Protein AF-A0A5K1C7V7-F1 (afdb_monomer_lite)

Structure (mmCIF, N/CA/C/O backbone):
data_AF-A0A5K1C7V7-F1
#
_entry.id   AF-A0A5K1C7V7-F1
#
loop_
_atom_site.group_PDB
_atom_site.id
_atom_site.type_symbol
_atom_site.label_atom_id
_atom_site.label_alt_id
_atom_site.label_comp_id
_atom_site.label_asym_id
_atom_site.label_entity_id
_atom_site.label_seq_id
_atom_site.pdbx_PDB_ins_code
_atom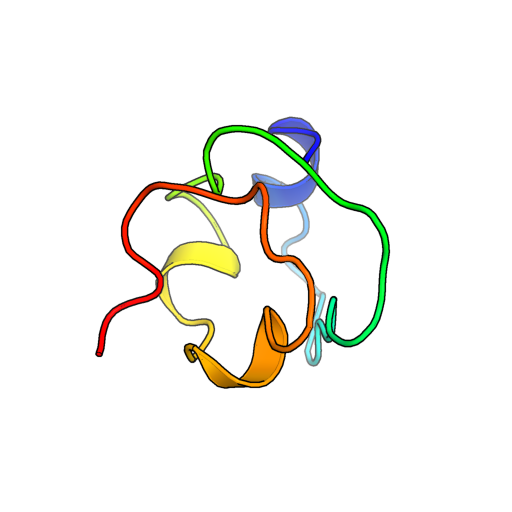_site.Cartn_x
_atom_site.Cartn_y
_atom_site.Cartn_z
_atom_site.occupancy
_atom_site.B_iso_or_equiv
_atom_site.auth_seq_id
_atom_site.auth_comp_id
_atom_site.auth_asym_id
_atom_site.auth_atom_id
_atom_site.pdbx_PDB_model_num
ATOM 1 N N . ILE A 1 1 ? -0.956 6.203 -1.358 1.00 93.25 1 ILE A N 1
ATOM 2 C CA . ILE A 1 1 ? -2.364 5.937 -0.927 1.00 93.25 1 ILE A CA 1
ATOM 3 C C . ILE A 1 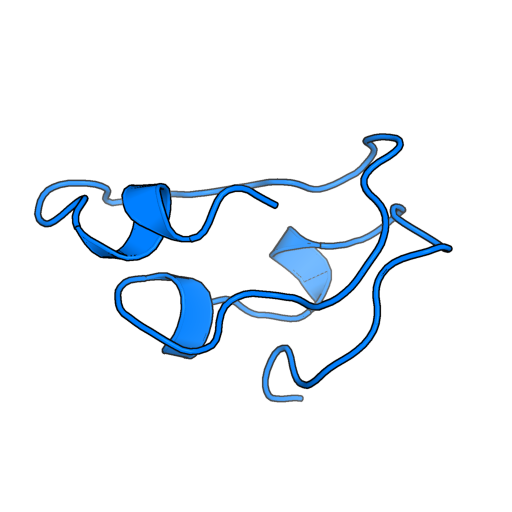1 ? -2.643 6.692 0.381 1.00 93.25 1 ILE A C 1
ATOM 5 O O . ILE A 1 1 ? -1.752 6.705 1.225 1.00 93.25 1 ILE A O 1
ATOM 9 N N . PRO A 1 2 ? -3.804 7.349 0.589 1.00 94.25 2 PRO A N 1
ATOM 10 C CA . PRO A 1 2 ? -4.052 8.105 1.822 1.00 94.25 2 PRO A CA 1
ATOM 11 C C . PRO A 1 2 ? -4.048 7.215 3.077 1.00 94.25 2 PRO A C 1
ATOM 13 O O . PRO A 1 2 ? -4.859 6.297 3.186 1.00 94.25 2 PRO A O 1
ATOM 16 N N . LYS A 1 3 ? -3.196 7.527 4.068 1.00 94.12 3 LYS A N 1
ATOM 17 C CA . LYS A 1 3 ? -3.132 6.790 5.353 1.00 94.12 3 LYS A CA 1
ATOM 18 C C . LYS A 1 3 ? -4.449 6.810 6.138 1.00 94.12 3 LYS A C 1
ATOM 20 O O . LYS A 1 3 ? -4.704 5.930 6.949 1.00 94.12 3 LYS A O 1
ATOM 25 N N . SER A 1 4 ? -5.326 7.784 5.893 1.00 95.25 4 SER A N 1
ATOM 26 C CA . SER A 1 4 ? -6.645 7.848 6.537 1.00 95.25 4 SER A CA 1
ATOM 27 C C . SER A 1 4 ? -7.531 6.631 6.242 1.00 95.25 4 SER A C 1
ATOM 29 O O . SER A 1 4 ? -8.402 6.324 7.056 1.00 95.25 4 SER A O 1
ATOM 31 N N . LEU A 1 5 ? -7.295 5.916 5.134 1.00 94.00 5 LEU A N 1
ATOM 32 C CA . LEU A 1 5 ? -8.043 4.711 4.766 1.00 94.00 5 LEU A CA 1
ATOM 33 C C . LEU A 1 5 ? -7.800 3.533 5.725 1.00 94.00 5 LEU A C 1
ATOM 35 O O . LEU A 1 5 ? -8.634 2.635 5.800 1.00 94.00 5 LEU A O 1
ATOM 39 N N . GLU A 1 6 ? -6.727 3.553 6.524 1.00 93.88 6 GLU A N 1
ATOM 40 C CA . GLU A 1 6 ? -6.484 2.548 7.572 1.00 93.88 6 GLU A CA 1
ATOM 41 C C . GLU A 1 6 ? -7.600 2.522 8.634 1.00 93.88 6 GLU A C 1
ATOM 43 O O . GLU A 1 6 ? -7.799 1.513 9.308 1.00 93.88 6 GLU A O 1
ATOM 48 N N . LYS A 1 7 ? -8.367 3.614 8.767 1.00 95.31 7 LYS A N 1
ATOM 49 C CA . LYS A 1 7 ? -9.469 3.742 9.736 1.00 95.31 7 LYS A CA 1
ATOM 50 C C . LYS A 1 7 ? -10.770 3.072 9.284 1.00 95.31 7 LYS A C 1
ATOM 52 O O . LYS A 1 7 ? -11.742 3.072 10.038 1.00 95.31 7 LYS A O 1
ATOM 57 N N . LEU A 1 8 ? -10.832 2.528 8.068 1.00 92.56 8 LEU A N 1
ATOM 58 C CA . LEU A 1 8 ? -12.041 1.903 7.534 1.00 92.56 8 LEU A CA 1
ATOM 59 C C . LEU A 1 8 ? -12.249 0.513 8.151 1.00 92.56 8 LEU A C 1
ATOM 61 O O . LEU A 1 8 ? -11.715 -0.491 7.686 1.00 92.56 8 LEU A O 1
ATOM 65 N N . GLN A 1 9 ? -13.055 0.458 9.212 1.00 89.38 9 GLN A N 1
ATOM 66 C CA . GLN A 1 9 ? -13.287 -0.765 9.991 1.00 89.38 9 GLN A CA 1
ATOM 67 C C . GLN A 1 9 ? -14.190 -1.782 9.274 1.00 89.38 9 GLN A C 1
ATOM 69 O O . GLN A 1 9 ? -13.965 -2.987 9.371 1.00 89.38 9 GLN A O 1
ATOM 74 N N . TYR A 1 10 ? -15.185 -1.302 8.524 1.00 92.56 10 TYR A N 1
ATOM 75 C CA . TYR A 1 10 ? -16.253 -2.141 7.960 1.00 92.56 10 TYR A CA 1
ATOM 76 C C . TYR A 1 10 ? -16.043 -2.543 6.499 1.00 92.56 10 TYR A C 1
ATOM 78 O O . TYR A 1 10 ? -16.883 -3.236 5.928 1.00 92.56 10 TYR A O 1
ATOM 86 N N . ILE A 1 11 ? -14.930 -2.137 5.883 1.00 90.38 11 ILE A N 1
ATOM 87 C CA . ILE A 1 11 ? -14.590 -2.591 4.535 1.00 90.38 11 ILE A CA 1
ATOM 88 C C . ILE A 1 11 ? -14.354 -4.104 4.555 1.00 90.38 11 ILE A C 1
ATOM 90 O O . ILE A 1 11 ? -13.558 -4.618 5.347 1.00 90.38 11 ILE A O 1
ATOM 94 N N . GLN A 1 12 ? -15.065 -4.814 3.685 1.00 89.75 12 GLN A N 1
ATOM 95 C CA . GLN A 1 12 ? -14.907 -6.258 3.507 1.00 89.75 12 GLN A CA 1
ATOM 96 C C . GLN A 1 12 ? -13.924 -6.571 2.382 1.00 89.75 12 GLN A C 1
ATOM 98 O O . GLN A 1 12 ? -13.074 -7.438 2.545 1.00 89.75 12 GLN A O 1
ATOM 103 N N . VAL A 1 13 ? -14.007 -5.820 1.283 1.00 90.94 13 VAL A N 1
ATOM 104 C CA . VAL A 1 13 ? -13.150 -5.962 0.105 1.00 90.94 13 VAL A CA 1
ATOM 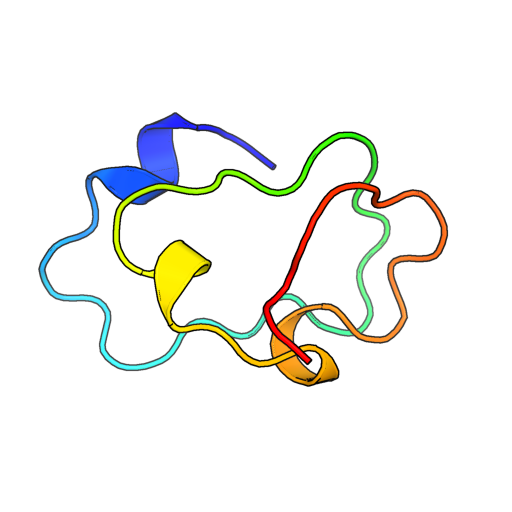105 C C . VAL A 1 13 ? -12.567 -4.597 -0.236 1.00 90.94 13 VAL A C 1
ATOM 107 O O . VAL A 1 13 ? -13.288 -3.597 -0.243 1.00 90.94 13 VAL A O 1
ATOM 110 N N . LEU A 1 14 ? -11.264 -4.561 -0.494 1.00 92.31 14 LEU A N 1
ATOM 111 C CA . LEU A 1 14 ? -10.544 -3.386 -0.963 1.00 92.31 14 LEU A CA 1
ATOM 112 C C . LEU A 1 14 ? -9.592 -3.831 -2.071 1.00 92.31 14 LEU A C 1
ATOM 114 O O . LEU A 1 14 ? -8.596 -4.487 -1.794 1.00 92.31 14 LEU A O 1
ATOM 118 N N . ASP A 1 15 ? -9.931 -3.481 -3.307 1.00 94.19 15 ASP A N 1
ATOM 119 C CA . ASP A 1 15 ? -9.129 -3.745 -4.499 1.00 94.19 15 ASP A CA 1
ATOM 120 C C . ASP A 1 15 ? -8.642 -2.404 -5.054 1.00 94.19 15 ASP A C 1
ATOM 122 O O . ASP A 1 15 ? -9.439 -1.501 -5.318 1.00 94.19 15 ASP A O 1
ATOM 126 N N . LEU A 1 16 ? -7.325 -2.252 -5.156 1.00 95.62 16 LEU A N 1
ATOM 127 C CA . LEU A 1 16 ? -6.655 -1.055 -5.660 1.00 95.62 16 LEU A CA 1
ATOM 128 C C . LEU A 1 16 ? -5.891 -1.345 -6.956 1.00 95.62 16 LEU A C 1
ATOM 130 O O . LEU A 1 16 ? -5.117 -0.499 -7.414 1.00 95.62 16 LEU A O 1
ATOM 134 N N . SER A 1 17 ? -6.087 -2.526 -7.544 1.00 97.12 17 SER A N 1
ATOM 135 C CA . SER A 1 17 ? -5.386 -2.962 -8.742 1.00 97.12 17 SER A CA 1
ATOM 136 C C . SER A 1 17 ? -5.669 -2.049 -9.943 1.00 97.12 17 SER A C 1
ATOM 138 O O . SER A 1 17 ? -6.657 -1.316 -10.000 1.00 97.12 17 SER A O 1
ATOM 140 N N . PHE A 1 18 ? -4.738 -2.044 -10.895 1.00 97.94 18 PHE A N 1
ATOM 141 C CA . PHE A 1 18 ? -4.791 -1.356 -12.185 1.00 97.94 18 PHE A CA 1
ATOM 142 C C . PHE A 1 18 ? -5.099 0.144 -12.110 1.00 97.94 18 PHE A C 1
ATOM 144 O O . PHE A 1 18 ? -5.810 0.700 -12.947 1.00 97.94 18 PHE A O 1
ATOM 151 N N . ASN A 1 19 ? -4.512 0.816 -11.123 1.00 97.44 19 ASN A 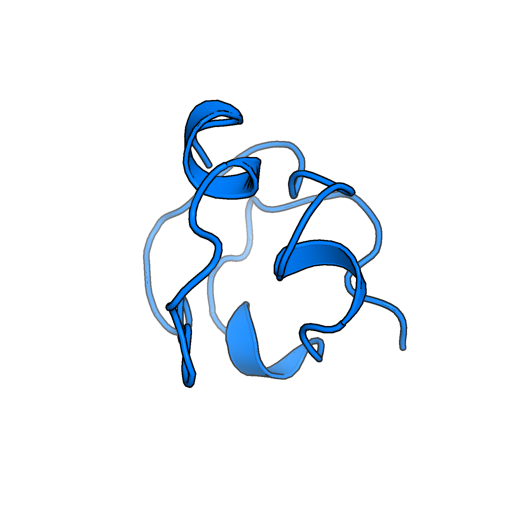N 1
ATOM 152 C CA . ASN A 1 19 ? -4.538 2.268 -11.000 1.00 97.44 19 ASN A CA 1
ATOM 153 C C . ASN A 1 19 ? -3.156 2.877 -11.310 1.00 97.44 19 ASN A C 1
ATOM 155 O O . ASN A 1 19 ? -2.225 2.200 -11.742 1.00 97.44 19 ASN A O 1
ATOM 159 N N . ARG A 1 20 ? -3.027 4.196 -11.124 1.00 97.44 20 ARG A N 1
ATOM 160 C CA . ARG A 1 20 ? -1.754 4.935 -11.200 1.00 97.44 20 ARG A CA 1
ATOM 161 C C . ARG A 1 20 ? -1.329 5.439 -9.819 1.00 97.44 20 ARG A C 1
ATOM 163 O O . ARG A 1 20 ? -0.989 6.607 -9.663 1.00 97.44 20 ARG A O 1
ATOM 170 N N . LEU A 1 21 ? -1.450 4.591 -8.799 1.00 97.12 21 LEU A N 1
ATOM 171 C CA . LEU A 1 21 ? -1.054 4.942 -7.438 1.00 97.12 21 LEU A CA 1
ATOM 172 C C . LEU A 1 21 ? 0.471 4.915 -7.303 1.00 97.12 21 LEU A C 1
ATOM 174 O O . LEU A 1 21 ? 1.155 4.104 -7.927 1.00 97.12 21 LEU A O 1
ATOM 178 N N . GLU A 1 22 ? 0.983 5.792 -6.448 1.00 97.00 22 GLU A N 1
ATOM 179 C CA . GLU A 1 22 ? 2.411 5.960 -6.193 1.00 97.00 22 GLU A CA 1
ATOM 180 C C . GLU A 1 22 ? 2.705 6.121 -4.694 1.00 97.00 22 GLU A C 1
ATOM 182 O O . GLU A 1 22 ? 1.818 6.457 -3.891 1.00 97.00 22 GLU A O 1
ATOM 187 N N . GLY A 1 23 ? 3.966 5.870 -4.335 1.00 96.38 23 GLY A N 1
ATOM 188 C CA . GLY A 1 23 ? 4.490 6.007 -2.979 1.00 96.38 23 GLY A CA 1
ATOM 189 C C . GLY A 1 23 ? 4.275 4.775 -2.097 1.00 96.38 23 GLY A C 1
ATOM 190 O O . GLY A 1 23 ? 3.995 3.677 -2.569 1.00 96.38 23 GLY A O 1
ATOM 191 N N . GLU A 1 24 ? 4.433 4.961 -0.788 1.00 95.62 24 GLU A N 1
ATOM 192 C CA . GLU A 1 24 ? 4.381 3.864 0.181 1.00 95.62 24 GLU A CA 1
ATOM 193 C C . GLU A 1 24 ? 2.950 3.327 0.371 1.00 95.62 24 GLU A C 1
ATOM 195 O O . GLU A 1 24 ? 1.982 4.093 0.501 1.00 95.62 24 GLU A O 1
ATOM 200 N N . ILE A 1 25 ? 2.823 2.000 0.413 1.00 95.62 25 ILE A N 1
ATOM 201 C CA . ILE A 1 25 ? 1.601 1.309 0.825 1.00 95.62 25 ILE A CA 1
ATOM 202 C C . ILE A 1 25 ? 1.428 1.494 2.346 1.00 95.62 25 ILE A C 1
ATOM 204 O O . 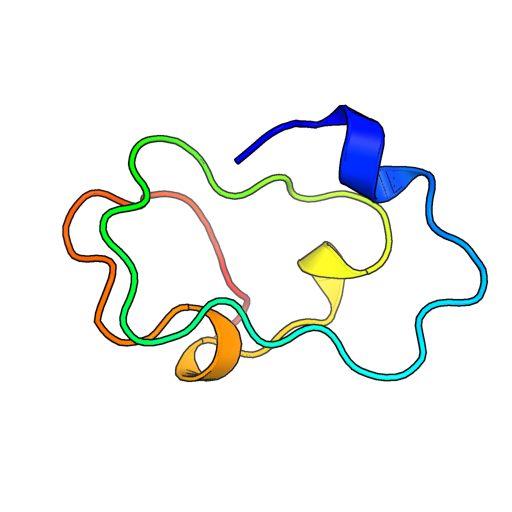ILE A 1 25 ? 2.333 1.147 3.105 1.00 95.62 25 ILE A O 1
ATOM 208 N N . PRO A 1 26 ? 0.287 2.033 2.822 1.00 94.81 26 PRO A N 1
ATOM 209 C CA . PRO A 1 26 ? -0.014 2.095 4.249 1.00 94.81 26 PRO A CA 1
ATOM 210 C C . PRO A 1 26 ? 0.029 0.694 4.866 1.00 94.81 26 PRO A C 1
ATOM 212 O O . PRO A 1 26 ? -0.433 -0.258 4.250 1.00 94.81 26 PRO A O 1
ATOM 215 N N . SER A 1 27 ? 0.567 0.552 6.072 1.00 92.25 27 SER A N 1
ATOM 216 C CA . SER A 1 27 ? 0.761 -0.755 6.712 1.00 92.25 27 SER A CA 1
ATOM 217 C C . SER A 1 27 ? -0.291 -1.079 7.775 1.00 92.25 27 SER A C 1
ATOM 219 O O . SER A 1 27 ? -0.297 -2.183 8.312 1.00 92.25 27 SER A O 1
ATOM 221 N N . GLY A 1 28 ? -1.185 -0.139 8.096 1.00 92.00 28 GLY A N 1
ATOM 222 C CA . GLY A 1 28 ? -2.231 -0.308 9.100 1.00 92.00 28 GLY A CA 1
ATOM 223 C C . GLY A 1 28 ? -3.583 -0.772 8.548 1.00 92.00 28 GLY A C 1
ATOM 224 O O . GLY A 1 28 ? -3.853 -0.790 7.345 1.00 92.00 28 GLY A O 1
ATOM 225 N N . GLY A 1 29 ? -4.489 -1.114 9.465 1.00 91.75 29 GLY A N 1
ATOM 226 C CA . GLY A 1 29 ? -5.882 -1.430 9.144 1.00 91.75 29 GLY A CA 1
ATOM 227 C C . GLY A 1 29 ? -6.021 -2.596 8.163 1.00 91.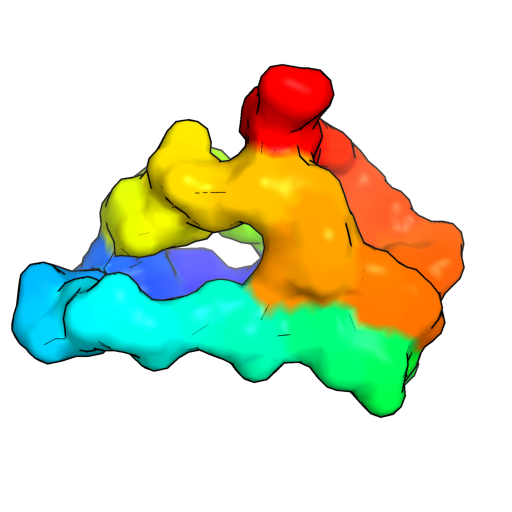75 29 GLY A C 1
ATOM 228 O O . GLY A 1 29 ? -5.431 -3.656 8.351 1.00 91.75 29 GLY A O 1
ATOM 229 N N . LYS A 1 30 ? -6.827 -2.406 7.113 1.00 89.88 30 LYS A N 1
ATOM 230 C CA . LYS A 1 30 ? -7.074 -3.443 6.099 1.00 89.88 30 LYS A CA 1
ATOM 231 C C . LYS A 1 30 ? -5.846 -3.749 5.243 1.00 89.88 30 LYS A C 1
ATOM 233 O O . LYS A 1 30 ? -5.700 -4.892 4.830 1.00 89.88 30 LYS A O 1
ATOM 238 N N . PHE A 1 31 ? -4.960 -2.774 5.032 1.00 92.44 31 PHE A N 1
ATOM 239 C CA . PHE A 1 31 ? -3.782 -2.922 4.175 1.00 92.44 31 PHE A CA 1
ATOM 240 C C . PHE A 1 31 ? -2.788 -3.967 4.691 1.00 92.44 31 PHE A C 1
ATOM 242 O O . PHE A 1 31 ? -2.164 -4.642 3.883 1.00 92.44 31 PHE A O 1
ATOM 249 N N . ALA A 1 32 ? -2.715 -4.175 6.012 1.00 89.62 32 ALA A N 1
ATOM 250 C CA . ALA A 1 32 ? -1.880 -5.212 6.629 1.00 89.62 32 ALA A CA 1
ATOM 251 C C . ALA A 1 32 ? -2.213 -6.642 6.157 1.00 89.62 32 ALA A C 1
ATOM 253 O O . ALA A 1 32 ? -1.361 -7.527 6.219 1.00 89.62 32 ALA A O 1
ATOM 254 N N . ASN A 1 33 ? -3.454 -6.853 5.703 1.00 88.50 33 ASN A N 1
ATOM 255 C CA . ASN A 1 33 ? -3.994 -8.151 5.302 1.00 88.50 33 ASN A CA 1
ATOM 256 C C . ASN A 1 33 ? -4.304 -8.228 3.798 1.00 88.50 33 ASN A C 1
ATOM 258 O O . ASN A 1 33 ? -4.887 -9.217 3.356 1.00 88.50 33 ASN A O 1
ATOM 262 N N . LEU A 1 34 ? -3.996 -7.181 3.024 1.00 90.56 34 LEU A N 1
ATOM 263 C CA . LEU A 1 34 ? -4.178 -7.212 1.576 1.00 90.56 34 LEU A CA 1
ATOM 264 C C . LEU A 1 34 ? -3.027 -7.968 0.923 1.00 90.56 34 LEU A C 1
ATOM 266 O O . LEU A 1 34 ? -1.863 -7.761 1.261 1.00 90.56 34 LEU A O 1
ATOM 270 N N . SER A 1 35 ? -3.374 -8.813 -0.040 1.00 92.12 35 SER A N 1
ATOM 271 C CA . SER A 1 35 ? -2.400 -9.518 -0.863 1.00 92.12 35 SER A CA 1
ATOM 272 C C . SER A 1 35 ? -1.803 -8.596 -1.931 1.00 92.12 35 SER A C 1
ATOM 274 O O . SER A 1 35 ? -2.365 -7.541 -2.252 1.00 92.12 35 SER A O 1
ATOM 276 N N . ALA A 1 36 ? -0.683 -9.007 -2.526 1.00 91.56 36 ALA A N 1
ATOM 277 C CA . ALA A 1 36 ? -0.028 -8.260 -3.599 1.00 91.56 36 ALA A CA 1
ATOM 278 C C . ALA A 1 36 ? -0.942 -8.025 -4.819 1.00 91.56 36 ALA A C 1
ATOM 280 O O . ALA A 1 36 ? -0.851 -6.979 -5.466 1.00 91.56 36 ALA A O 1
ATOM 281 N N . GLU A 1 37 ? -1.875 -8.939 -5.105 1.00 94.25 37 GLU A N 1
ATOM 282 C CA . GLU A 1 37 ? -2.846 -8.809 -6.199 1.00 94.25 37 GLU A CA 1
ATOM 283 C C . GLU A 1 37 ? -3.737 -7.578 -6.034 1.00 94.25 37 GLU A C 1
ATOM 285 O O . GLU A 1 37 ? -4.069 -6.928 -7.023 1.00 94.25 37 GLU A O 1
ATOM 290 N N . SER A 1 38 ? -4.048 -7.199 -4.790 1.00 94.94 38 SER A N 1
ATOM 291 C CA . SER A 1 38 ? -4.864 -6.014 -4.490 1.00 94.94 38 SER A CA 1
ATOM 292 C C . SER A 1 38 ? -4.179 -4.707 -4.909 1.00 94.94 38 SER A C 1
ATOM 294 O O . SER A 1 38 ? -4.825 -3.665 -4.948 1.00 94.94 38 SER A O 1
ATOM 296 N N . PHE A 1 39 ? -2.880 -4.743 -5.223 1.00 95.44 39 PHE A N 1
ATOM 297 C CA . PHE A 1 39 ? -2.077 -3.592 -5.649 1.00 95.44 39 PHE A CA 1
ATOM 298 C C . PHE A 1 39 ? -1.525 -3.735 -7.072 1.00 95.44 39 PHE A C 1
ATOM 300 O O . PHE A 1 39 ? -0.806 -2.845 -7.540 1.00 95.44 39 PHE A O 1
ATOM 307 N N . LEU A 1 40 ? -1.860 -4.821 -7.777 1.00 96.81 40 LEU A N 1
ATOM 308 C CA . LEU A 1 40 ? -1.322 -5.143 -9.097 1.00 96.81 40 LEU A CA 1
ATOM 309 C C . LEU A 1 40 ? -1.478 -3.970 -10.076 1.00 96.81 40 LEU A C 1
ATOM 311 O O . LEU A 1 40 ? -2.470 -3.256 -10.043 1.00 96.81 40 LEU A O 1
ATOM 315 N N . GLY A 1 41 ? -0.504 -3.743 -10.957 1.00 97.06 41 GLY A N 1
ATOM 316 C CA . GLY A 1 41 ? -0.581 -2.685 -11.974 1.00 97.06 41 GLY A CA 1
ATOM 317 C C . GLY A 1 41 ? -0.267 -1.264 -11.483 1.00 97.06 41 GLY A C 1
ATOM 318 O O . GLY A 1 41 ? -0.242 -0.348 -12.298 1.00 97.06 41 GLY A O 1
ATOM 319 N N . ASN A 1 42 ? 0.041 -1.069 -10.196 1.00 97.06 42 ASN A N 1
ATOM 320 C CA . ASN A 1 42 ? 0.509 0.210 -9.653 1.00 97.06 42 ASN A CA 1
ATOM 321 C C . ASN A 1 42 ? 2.044 0.223 -9.512 1.00 97.06 42 ASN A C 1
ATOM 323 O O . ASN A 1 42 ? 2.591 0.078 -8.421 1.00 97.06 42 ASN A O 1
ATOM 327 N N . TYR A 1 43 ? 2.754 0.386 -10.630 1.00 94.94 43 TYR A N 1
ATOM 328 C CA . TYR A 1 43 ? 4.215 0.202 -10.713 1.00 94.94 43 TYR A CA 1
ATOM 329 C C . TYR A 1 43 ? 5.063 1.152 -9.850 1.00 94.94 43 TYR A C 1
ATOM 331 O O . TYR A 1 43 ? 6.236 0.872 -9.621 1.00 94.94 43 TYR A O 1
ATOM 339 N N . ALA A 1 44 ? 4.497 2.275 -9.403 1.00 96.81 44 ALA A N 1
ATOM 340 C CA . ALA A 1 44 ? 5.184 3.277 -8.586 1.00 96.81 44 ALA A CA 1
ATOM 341 C C . ALA A 1 44 ? 4.919 3.119 -7.074 1.00 96.81 44 ALA A C 1
ATOM 343 O O . ALA A 1 44 ? 5.288 4.001 -6.293 1.00 96.81 44 ALA A O 1
ATOM 344 N N . LEU A 1 45 ? 4.258 2.035 -6.652 1.00 95.62 45 LEU A N 1
ATOM 345 C CA . LEU A 1 45 ? 4.091 1.711 -5.237 1.00 95.62 45 LEU A CA 1
ATOM 346 C C . LEU A 1 45 ? 5.339 1.034 -4.661 1.00 95.62 45 LEU A C 1
ATOM 348 O O . LEU A 1 45 ? 6.028 0.271 -5.335 1.00 95.62 45 LEU A O 1
ATOM 352 N N . CYS A 1 46 ? 5.601 1.291 -3.383 1.00 93.81 46 CYS A N 1
ATOM 353 C CA . CYS A 1 46 ? 6.661 0.649 -2.611 1.00 93.81 46 CYS A CA 1
ATOM 354 C C . CYS A 1 46 ? 6.180 0.275 -1.197 1.00 93.81 46 CYS A C 1
ATOM 356 O O . CYS A 1 46 ? 5.123 0.721 -0.750 1.00 93.81 46 CYS A O 1
ATOM 358 N N . GLY A 1 47 ? 6.955 -0.543 -0.481 1.00 90.00 47 GLY A N 1
ATOM 359 C CA . GLY A 1 47 ? 6.564 -1.101 0.821 1.00 90.00 47 GLY A CA 1
ATOM 360 C C . GLY A 1 47 ? 5.994 -2.515 0.695 1.00 90.00 47 GLY A C 1
ATOM 361 O O . GLY A 1 47 ? 5.940 -3.055 -0.406 1.00 90.00 47 GLY A O 1
ATOM 362 N N . ALA A 1 48 ? 5.634 -3.139 1.819 1.00 71.44 48 ALA A N 1
ATOM 363 C CA . ALA A 1 48 ? 5.217 -4.541 1.855 1.00 71.44 48 ALA A CA 1
ATOM 364 C C . ALA A 1 48 ? 3.685 -4.695 1.741 1.00 71.44 48 ALA A C 1
ATOM 366 O O . ALA A 1 48 ? 2.975 -4.392 2.700 1.00 71.44 48 ALA A O 1
ATOM 367 N N . PRO A 1 49 ? 3.163 -5.214 0.619 1.00 65.31 49 PRO A N 1
ATOM 368 C CA . PRO A 1 49 ? 1.952 -6.017 0.601 1.00 65.31 49 PRO A CA 1
ATOM 369 C C . PRO A 1 49 ? 2.410 -7.445 0.909 1.00 65.31 49 PRO A C 1
ATOM 371 O O . PRO A 1 49 ? 3.077 -8.046 0.076 1.00 65.31 49 PRO A O 1
ATOM 374 N N . ASN A 1 50 ? 2.241 -7.940 2.135 1.00 54.81 50 ASN A N 1
ATOM 375 C CA . ASN A 1 50 ? 2.889 -9.194 2.550 1.00 54.81 50 ASN A CA 1
ATOM 376 C C . ASN A 1 50 ? 2.675 -10.320 1.510 1.00 54.81 50 ASN A C 1
ATOM 378 O O . ASN A 1 50 ? 1.545 -10.538 1.077 1.00 54.81 50 ASN A O 1
ATOM 382 N N . SER A 1 51 ? 3.803 -10.923 1.099 1.00 48.31 51 SER A N 1
ATOM 383 C CA . SER A 1 51 ? 3.997 -11.843 -0.041 1.00 48.31 51 SER A CA 1
ATOM 384 C C . SER A 1 51 ? 2.927 -12.909 -0.238 1.00 48.31 51 SER A C 1
ATOM 386 O O . SER A 1 51 ? 2.498 -13.498 0.780 1.00 48.31 51 SER A O 1
#

Foldseek 3Di:
DDLVCLPPAPDPDQAPAQDQDAEEQHCHHCQVQAAPRSHHNNVRYDDDSPD

pLDDT: mean 91.21, std 9.77, range [48.31, 97.94]

Organism: NCBI:txid210225

Radius of gyration: 10.02 Å; chains: 1; bounding box: 23×20×22 Å

InterPro domains:
  IPR032675 Leucine-rich repeat domain superfamily [G3DSA:3.80.10.10] (1-51)
  IPR051809 Plant receptor-like serine/threonine-protein kinase [PTHR27008] (1-48)

Secondary structure (DSSP, 8-state):
--GGGGG-SS-S----TTS--EEEPP-SGGGGG--GGGGTT-TEEES----

Sequence (51 aa):
IPKSLEKLQYIQVLDLSFNRLEGEIPSGGKFANLSAESFLGNYALCGAPNS